Protein AF-A0A6N2YYJ9-F1 (afdb_monomer)

Structure (mmCIF, N/CA/C/O backbone):
data_AF-A0A6N2YYJ9-F1
#
_entry.id   AF-A0A6N2YYJ9-F1
#
loop_
_atom_site.group_PDB
_atom_site.id
_atom_site.type_symbol
_atom_site.label_atom_id
_atom_site.label_alt_id
_atom_site.label_comp_id
_atom_site.label_asym_id
_atom_site.label_entity_id
_atom_site.label_seq_id
_atom_site.pdbx_PDB_ins_code
_atom_site.Cartn_x
_atom_site.Cartn_y
_atom_site.Cartn_z
_atom_site.occupancy
_atom_site.B_iso_or_equiv
_atom_site.auth_seq_id
_atom_site.auth_comp_id
_atom_site.auth_asym_id
_atom_site.auth_atom_id
_atom_site.pdbx_PDB_model_num
ATOM 1 N N . MET A 1 1 ? -1.115 12.536 0.972 1.00 72.94 1 MET A N 1
ATOM 2 C CA . MET A 1 1 ? -1.997 11.443 0.518 1.00 72.94 1 MET A CA 1
ATOM 3 C C . MET A 1 1 ? -1.632 10.239 1.349 1.00 72.94 1 MET A C 1
ATOM 5 O O . MET A 1 1 ? -0.464 9.870 1.342 1.00 72.94 1 MET A O 1
ATOM 9 N N . THR A 1 2 ? -2.580 9.730 2.124 1.00 88.38 2 THR A N 1
ATOM 10 C CA . THR A 1 2 ? -2.391 8.516 2.919 1.00 88.38 2 THR 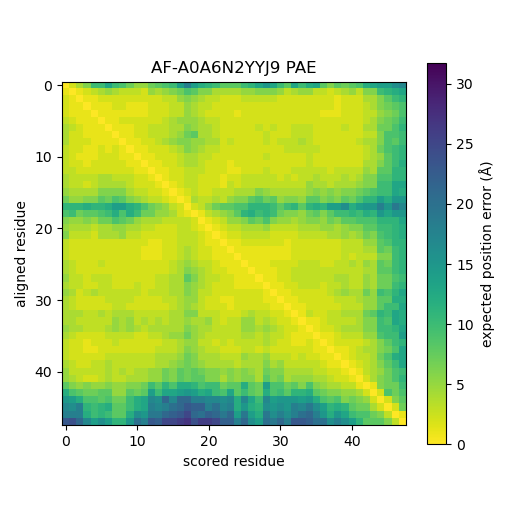A CA 1
ATOM 11 C C . THR A 1 2 ? -2.800 7.327 2.070 1.00 88.38 2 THR A C 1
ATOM 13 O O . THR A 1 2 ? -3.735 7.426 1.278 1.00 88.38 2 THR A O 1
ATOM 16 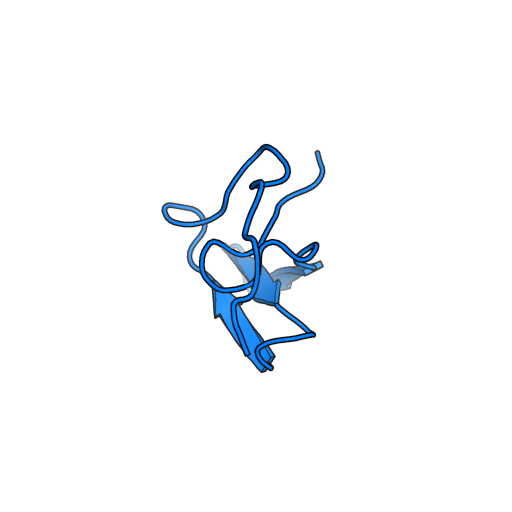N N . TYR A 1 3 ? -2.078 6.225 2.212 1.00 92.88 3 TYR A N 1
ATOM 17 C CA . TYR A 1 3 ? -2.329 5.009 1.463 1.00 92.88 3 TYR A CA 1
ATOM 18 C C . TYR A 1 3 ? -2.512 3.855 2.434 1.00 92.88 3 TYR A C 1
ATOM 20 O O . TYR A 1 3 ? -1.907 3.845 3.507 1.00 92.88 3 TYR A O 1
ATOM 28 N N . TYR A 1 4 ? -3.317 2.879 2.042 1.00 93.69 4 TYR A N 1
ATOM 29 C CA . TYR A 1 4 ? -3.718 1.768 2.889 1.00 93.69 4 TYR A CA 1
ATOM 30 C C . TYR A 1 4 ? -3.421 0.435 2.212 1.00 93.69 4 TYR A C 1
ATOM 32 O O . TYR A 1 4 ? -3.438 0.296 0.984 1.00 93.69 4 TYR A O 1
ATOM 40 N N . CYS A 1 5 ? -3.117 -0.556 3.039 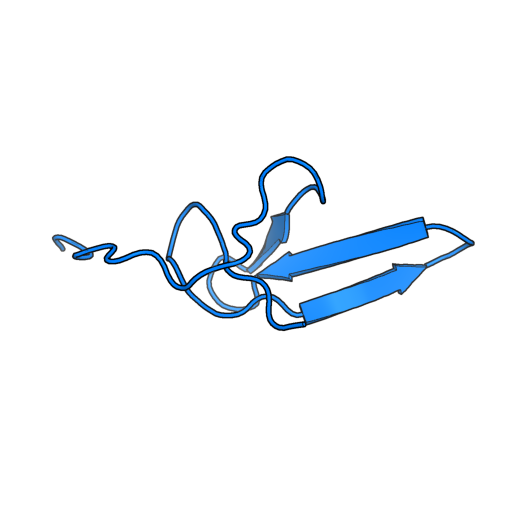1.00 93.19 5 CYS A N 1
ATOM 41 C CA . CYS A 1 5 ? -2.821 -1.905 2.607 1.00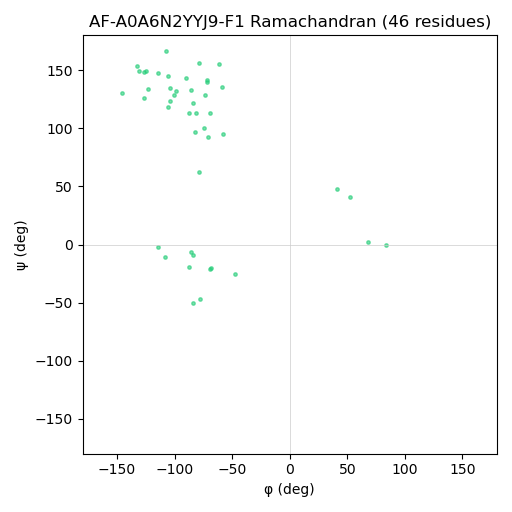 93.19 5 CYS A CA 1
ATOM 42 C C . CYS A 1 5 ? -4.122 -2.586 2.161 1.00 93.19 5 CYS A C 1
ATOM 44 O O . CYS A 1 5 ? -5.075 -2.606 2.940 1.00 93.19 5 CYS A O 1
ATOM 46 N N . PRO A 1 6 ? -4.179 -3.189 0.964 1.00 91.38 6 PRO A N 1
ATOM 47 C CA . PRO A 1 6 ? -5.367 -3.909 0.512 1.00 91.38 6 PRO A CA 1
ATOM 48 C C . PRO A 1 6 ? -5.633 -5.197 1.303 1.00 91.38 6 PRO A C 1
ATOM 50 O O . PRO A 1 6 ? -6.755 -5.684 1.282 1.00 91.38 6 PRO A O 1
ATOM 53 N N . GLU A 1 7 ? -4.624 -5.748 1.992 1.00 90.25 7 GLU A N 1
ATOM 54 C CA . GLU A 1 7 ? -4.780 -6.985 2.769 1.00 90.25 7 GLU A CA 1
ATOM 55 C C . GLU A 1 7 ? -5.343 -6.711 4.172 1.00 90.25 7 GLU A C 1
ATOM 57 O O . GLU A 1 7 ? -6.315 -7.3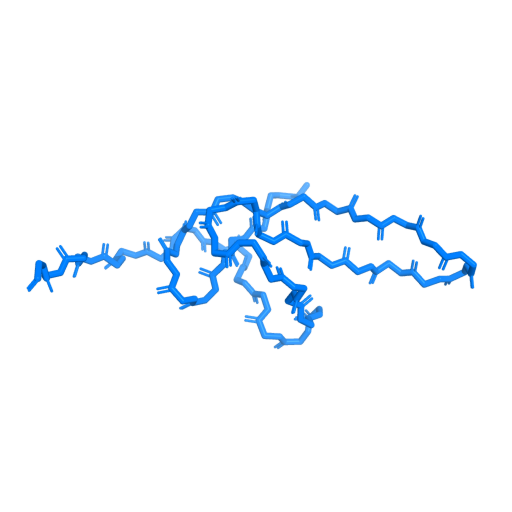32 4.579 1.00 90.25 7 GLU A O 1
ATOM 62 N N . CYS A 1 8 ? -4.752 -5.770 4.916 1.00 91.00 8 CYS A N 1
ATOM 63 C CA . CYS A 1 8 ? -5.094 -5.526 6.326 1.00 91.00 8 CYS A CA 1
ATOM 64 C C . CYS A 1 8 ? -5.724 -4.156 6.600 1.00 91.00 8 CYS A C 1
ATOM 66 O O . CYS A 1 8 ? -5.990 -3.820 7.751 1.00 91.00 8 CYS A O 1
ATOM 68 N N . GLY A 1 9 ? -5.860 -3.307 5.582 1.00 91.19 9 GLY A N 1
ATOM 69 C CA . GLY A 1 9 ? -6.425 -1.964 5.709 1.00 91.19 9 GLY A CA 1
ATOM 70 C C . GLY A 1 9 ? -5.606 -0.948 6.499 1.00 91.19 9 GLY A C 1
ATOM 71 O O . GLY A 1 9 ? -6.046 0.186 6.656 1.00 91.19 9 GLY A O 1
ATOM 72 N N . ASN A 1 10 ? -4.419 -1.314 6.983 1.00 92.12 10 ASN A N 1
ATOM 73 C CA . ASN A 1 10 ? -3.563 -0.400 7.733 1.00 92.12 10 ASN A CA 1
ATOM 74 C C . ASN A 1 10 ? -2.811 0.557 6.809 1.00 92.12 10 ASN A C 1
ATOM 76 O O . ASN A 1 10 ? -2.552 0.241 5.647 1.00 92.12 10 ASN A O 1
ATOM 80 N N . GLU A 1 11 ? -2.415 1.703 7.353 1.00 93.81 11 GLU A N 1
ATOM 81 C CA . GLU A 1 11 ? -1.607 2.690 6.644 1.00 93.81 11 GLU A CA 1
ATOM 82 C C . GLU A 1 11 ? -0.273 2.085 6.181 1.00 93.81 11 GLU A C 1
ATOM 84 O O . GLU A 1 11 ? 0.396 1.346 6.915 1.00 93.81 11 GLU A O 1
ATOM 89 N N . VAL A 1 12 ? 0.100 2.375 4.936 1.00 93.69 12 VAL A N 1
ATOM 90 C CA . VAL A 1 12 ? 1.368 1.940 4.342 1.00 93.69 12 VAL A CA 1
ATOM 91 C C . VAL A 1 12 ? 2.340 3.101 4.247 1.00 93.69 12 VAL A C 1
ATOM 93 O O . VAL A 1 12 ? 1.967 4.245 3.984 1.00 93.69 12 VAL A O 1
ATOM 96 N N . GLU A 1 13 ? 3.614 2.787 4.427 1.00 93.25 13 GLU A N 1
ATOM 97 C CA . GLU A 1 13 ? 4.695 3.750 4.334 1.00 93.25 13 GLU A CA 1
ATOM 98 C C . GLU A 1 13 ? 5.145 3.901 2.881 1.00 93.25 13 GLU A C 1
ATOM 100 O O . GLU A 1 13 ? 5.343 2.916 2.167 1.00 93.25 13 GLU A O 1
ATOM 105 N N . CYS A 1 14 ? 5.297 5.143 2.425 1.00 91.81 14 CYS A N 1
ATOM 106 C CA . CYS A 1 14 ? 5.834 5.432 1.100 1.00 91.81 14 CYS A CA 1
ATOM 107 C C . CYS A 1 14 ? 7.358 5.356 1.157 1.00 91.81 14 CYS A C 1
ATOM 109 O O . CYS A 1 14 ? 7.996 6.212 1.768 1.00 91.81 14 CYS A O 1
ATOM 111 N N . ILE A 1 15 ? 7.941 4.371 0.483 1.00 91.25 15 ILE A N 1
ATOM 112 C CA . ILE A 1 15 ? 9.390 4.217 0.391 1.00 91.25 15 ILE A CA 1
ATOM 113 C C . ILE A 1 15 ? 9.840 4.671 -0.992 1.00 91.25 15 ILE A C 1
ATOM 115 O O . ILE A 1 15 ? 9.383 4.149 -2.006 1.00 91.25 15 ILE A O 1
ATOM 119 N N . GLN A 1 16 ? 10.761 5.625 -1.058 1.00 88.81 16 GLN A N 1
ATOM 120 C CA . GLN A 1 16 ? 11.376 6.033 -2.319 1.00 88.81 16 GLN A CA 1
ATOM 121 C C . GLN A 1 16 ? 12.755 5.389 -2.454 1.00 88.81 16 GLN A C 1
ATOM 123 O O . GLN A 1 16 ? 13.586 5.495 -1.555 1.00 88.81 16 GLN A O 1
ATOM 128 N N . GLY A 1 17 ? 13.013 4.727 -3.581 1.00 83.25 17 GLY A N 1
ATOM 129 C CA . GLY A 1 17 ? 14.288 4.067 -3.854 1.00 83.25 17 GLY A CA 1
ATOM 130 C C . GLY A 1 17 ? 14.651 4.137 -5.332 1.00 83.25 17 GLY A C 1
ATOM 131 O O . GLY A 1 17 ? 13.826 3.820 -6.181 1.00 83.25 17 GLY A O 1
ATOM 132 N N . CYS A 1 18 ? 15.884 4.565 -5.635 1.00 78.88 18 CYS A N 1
ATOM 133 C CA . CYS A 1 18 ? 16.490 4.576 -6.978 1.00 78.88 18 CYS A CA 1
ATOM 134 C C . CYS A 1 18 ? 15.527 5.023 -8.108 1.00 78.88 18 CYS A C 1
ATOM 136 O O . CYS A 1 18 ? 15.378 4.357 -9.127 1.00 78.88 18 CYS A O 1
ATOM 138 N N . GLY A 1 19 ? 14.811 6.135 -7.893 1.00 84.12 19 GLY A N 1
ATOM 139 C CA . GLY A 1 19 ? 13.886 6.719 -8.876 1.00 84.12 19 GLY A CA 1
ATOM 140 C C . GLY A 1 19 ? 12.471 6.125 -8.911 1.00 84.12 19 GLY A C 1
ATOM 141 O O . GLY A 1 19 ? 11.640 6.602 -9.679 1.00 84.12 19 GLY A O 1
ATOM 142 N N . SER A 1 20 ? 12.163 5.132 -8.077 1.00 85.75 20 SER A N 1
ATOM 143 C CA . SER A 1 20 ? 10.825 4.547 -7.942 1.00 85.75 20 SER A CA 1
ATOM 144 C C . SER A 1 20 ? 10.230 4.824 -6.562 1.00 85.75 20 SER A C 1
ATOM 146 O O . SER A 1 20 ? 10.944 4.890 -5.563 1.00 85.75 20 SER A O 1
ATOM 148 N N . THR A 1 21 ? 8.907 4.973 -6.501 1.00 88.38 21 THR A N 1
ATOM 149 C CA . THR A 1 21 ? 8.158 5.053 -5.237 1.00 88.38 21 THR A CA 1
ATOM 150 C C . THR A 1 21 ? 7.422 3.734 -5.027 1.00 88.38 21 THR A C 1
ATOM 152 O O . THR A 1 21 ? 6.604 3.339 -5.857 1.00 88.38 21 THR A O 1
ATOM 155 N N . GLY A 1 22 ? 7.751 3.039 -3.945 1.00 89.88 22 GLY A N 1
ATOM 156 C CA . GLY A 1 22 ? 7.076 1.840 -3.466 1.00 89.88 22 GLY A CA 1
ATOM 157 C C . GLY A 1 22 ? 6.260 2.132 -2.211 1.00 89.88 22 GLY A C 1
ATOM 158 O O . GLY A 1 22 ? 6.419 3.170 -1.571 1.00 89.88 22 GLY A O 1
ATOM 159 N N . TYR A 1 23 ? 5.391 1.196 -1.849 1.00 93.38 23 TYR A N 1
ATOM 160 C CA . TYR A 1 23 ? 4.583 1.280 -0.640 1.00 93.38 23 TYR A CA 1
ATOM 161 C C . TYR A 1 23 ? 4.856 0.049 0.206 1.00 93.38 23 TYR A C 1
ATOM 163 O O . TYR A 1 23 ? 4.880 -1.056 -0.324 1.00 93.38 23 TYR A O 1
ATOM 171 N N . PHE A 1 24 ? 5.081 0.202 1.502 1.00 93.44 24 PHE A N 1
ATOM 172 C CA . PHE A 1 24 ? 5.384 -0.917 2.385 1.00 93.44 24 PHE A CA 1
ATOM 173 C C . PHE A 1 24 ? 4.440 -0.930 3.571 1.00 93.44 24 PHE A C 1
ATOM 175 O O . PHE A 1 24 ? 4.283 0.056 4.288 1.00 93.44 24 PHE A O 1
ATOM 182 N N . CYS A 1 25 ? 3.788 -2.064 3.779 1.00 93.56 25 CYS A N 1
ATOM 183 C CA . CYS A 1 25 ? 2.929 -2.260 4.925 1.00 93.56 25 CYS A CA 1
ATOM 184 C C . CYS A 1 25 ? 3.762 -2.778 6.097 1.00 93.56 25 CYS A C 1
ATOM 186 O O . CYS A 1 25 ? 4.197 -3.926 6.073 1.00 93.56 25 CYS A O 1
ATOM 188 N N . ASN A 1 26 ? 3.911 -1.971 7.148 1.00 92.38 26 ASN A N 1
ATOM 189 C CA . ASN A 1 26 ? 4.588 -2.381 8.383 1.00 92.38 26 ASN A CA 1
ATOM 190 C C . ASN A 1 26 ? 3.799 -3.436 9.182 1.00 92.38 26 ASN A C 1
ATOM 192 O O . ASN A 1 26 ? 4.380 -4.173 9.968 1.00 92.38 26 ASN A O 1
ATOM 196 N N . LYS A 1 27 ? 2.478 -3.555 8.974 1.00 92.56 27 LYS A N 1
ATOM 197 C CA . LYS A 1 27 ? 1.657 -4.587 9.633 1.00 92.56 27 LYS A CA 1
ATOM 198 C C . LYS A 1 27 ? 1.801 -5.964 8.999 1.00 92.56 27 LYS A C 1
ATOM 200 O O . LYS A 1 27 ? 1.990 -6.944 9.706 1.00 92.56 27 LYS A O 1
ATOM 205 N N . CYS A 1 28 ? 1.719 -6.033 7.673 1.00 91.50 28 CYS A N 1
ATOM 206 C CA . CYS A 1 28 ? 1.917 -7.278 6.927 1.00 91.50 28 CYS A CA 1
ATOM 207 C C . CYS A 1 28 ? 3.398 -7.565 6.645 1.00 91.50 28 CYS A C 1
ATOM 209 O O 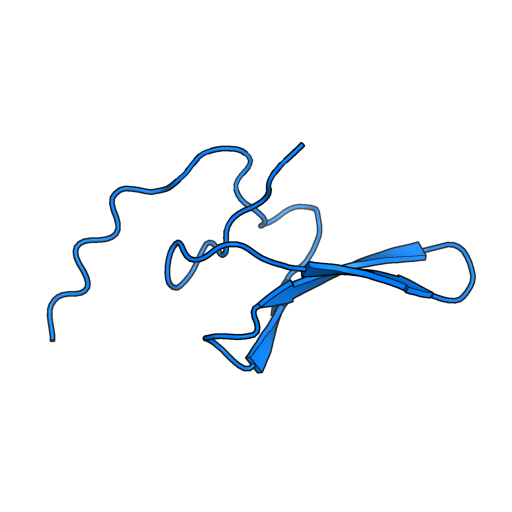. CYS A 1 28 ? 3.721 -8.632 6.132 1.00 91.50 28 CYS A O 1
ATOM 211 N N . ASN A 1 29 ? 4.279 -6.601 6.928 1.00 93.00 29 ASN A N 1
ATOM 212 C CA . ASN A 1 29 ? 5.706 -6.626 6.627 1.00 93.00 29 ASN A CA 1
ATOM 213 C C . ASN A 1 29 ? 6.005 -6.955 5.150 1.00 93.00 29 ASN A C 1
ATOM 215 O O . ASN A 1 29 ? 6.916 -7.720 4.829 1.00 93.00 29 ASN A O 1
ATOM 219 N N . LYS A 1 30 ? 5.200 -6.384 4.245 1.00 92.38 30 LYS A N 1
ATOM 220 C CA . LYS A 1 30 ? 5.221 -6.654 2.799 1.00 92.38 30 LYS A CA 1
ATOM 221 C C . LYS A 1 30 ? 5.248 -5.369 1.986 1.00 92.38 30 LYS A C 1
ATOM 223 O O . LYS A 1 30 ? 4.643 -4.363 2.356 1.00 92.38 30 LYS A O 1
ATOM 228 N N . LEU A 1 31 ? 5.875 -5.453 0.816 1.00 92.12 31 LEU A N 1
ATOM 229 C CA . LEU A 1 31 ? 5.868 -4.392 -0.182 1.00 92.12 31 LEU A CA 1
ATOM 230 C C . LEU A 1 31 ? 4.601 -4.495 -1.042 1.00 92.12 31 LEU A C 1
ATOM 232 O O . LEU A 1 31 ? 4.335 -5.520 -1.668 1.00 92.12 31 LEU A O 1
ATOM 236 N N . ILE A 1 32 ? 3.816 -3.427 -1.053 1.00 92.25 32 ILE A N 1
ATOM 237 C CA . ILE A 1 32 ? 2.581 -3.267 -1.808 1.00 92.25 32 ILE A CA 1
ATOM 238 C C . ILE A 1 32 ? 2.885 -2.472 -3.080 1.00 92.25 32 ILE A C 1
ATOM 240 O O . ILE A 1 32 ? 3.546 -1.432 -3.064 1.00 92.25 32 ILE A O 1
ATOM 244 N N . SER A 1 33 ? 2.395 -2.964 -4.214 1.00 88.75 33 SER A N 1
ATOM 245 C CA . SER A 1 33 ? 2.505 -2.237 -5.478 1.00 88.75 33 SER A CA 1
ATOM 246 C C . SER A 1 33 ? 1.577 -1.031 -5.497 1.00 88.75 33 SER A C 1
ATOM 248 O O . SER A 1 33 ? 0.413 -1.161 -5.134 1.00 88.75 33 SER A O 1
ATOM 250 N N . SER A 1 34 ? 2.051 0.088 -6.051 1.00 87.94 34 SER A N 1
ATOM 251 C CA . SER A 1 34 ? 1.305 1.347 -6.260 1.00 87.94 3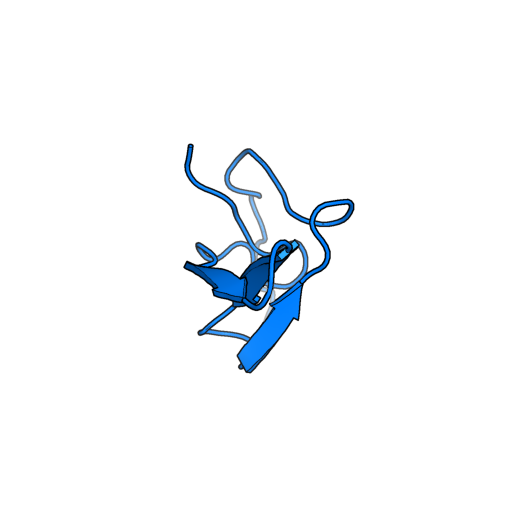4 SER A CA 1
ATOM 252 C C . SER A 1 34 ? -0.077 1.186 -6.898 1.00 87.94 34 SER A C 1
ATOM 254 O O . SER A 1 34 ? -0.952 2.022 -6.726 1.00 87.94 34 SER A O 1
ATOM 256 N N . LYS A 1 35 ? -0.265 0.101 -7.644 1.00 88.69 35 LYS A N 1
ATOM 257 C CA . LYS A 1 35 ? -1.473 -0.231 -8.398 1.00 88.69 35 LYS A CA 1
ATOM 258 C C . LYS A 1 35 ? -2.515 -1.005 -7.583 1.00 88.69 35 LYS A C 1
ATOM 260 O O . LYS A 1 35 ? -3.666 -1.068 -7.991 1.00 88.69 35 LYS A O 1
ATOM 265 N N . ALA A 1 36 ? -2.091 -1.618 -6.479 1.00 90.56 36 ALA A N 1
ATOM 266 C CA . ALA A 1 36 ? -2.928 -2.393 -5.566 1.00 90.56 36 ALA A CA 1
ATOM 267 C C . ALA A 1 36 ? -3.158 -1.679 -4.225 1.00 90.56 36 ALA A C 1
ATOM 269 O O . ALA A 1 36 ? -3.972 -2.139 -3.431 1.00 90.56 36 ALA A O 1
ATOM 270 N N . ILE A 1 37 ? -2.434 -0.587 -3.948 1.00 91.56 37 ILE A N 1
ATOM 271 C CA . ILE A 1 37 ? -2.675 0.219 -2.749 1.00 91.56 37 ILE A CA 1
ATOM 272 C C . ILE A 1 37 ? -4.090 0.791 -2.777 1.00 91.56 37 ILE A C 1
ATOM 274 O O . ILE A 1 37 ? -4.656 1.031 -3.845 1.00 91.56 37 ILE A O 1
ATOM 278 N N . LEU A 1 38 ? -4.620 1.086 -1.597 1.00 93.25 38 LEU A N 1
ATOM 279 C CA . LEU A 1 38 ? -5.892 1.777 -1.448 1.00 93.25 38 LEU A CA 1
ATOM 280 C C . LEU A 1 38 ? -5.656 3.237 -1.063 1.00 93.25 38 LEU A C 1
ATOM 282 O O . LEU A 1 38 ? -4.836 3.541 -0.201 1.00 93.25 38 LEU A O 1
ATOM 286 N N . THR A 1 39 ? -6.368 4.155 -1.708 1.00 92.38 39 THR A N 1
ATOM 287 C CA . THR A 1 39 ? -6.317 5.599 -1.411 1.00 92.38 39 THR A CA 1
ATOM 288 C C . THR A 1 39 ? -7.265 6.022 -0.291 1.00 92.38 39 THR A C 1
ATOM 290 O O . THR A 1 39 ? -7.233 7.167 0.148 1.00 92.38 39 THR A O 1
ATOM 293 N N . GLU A 1 40 ? -8.103 5.101 0.174 1.00 90.75 40 GLU A N 1
ATOM 294 C CA . GLU A 1 40 ? -9.066 5.280 1.256 1.00 90.75 40 GLU A CA 1
ATOM 295 C C . GLU A 1 40 ? -8.968 4.106 2.232 1.00 90.75 40 GLU A C 1
ATOM 297 O O . GLU A 1 40 ? -8.538 3.015 1.851 1.00 90.75 40 GLU A O 1
ATOM 302 N N . ALA A 1 41 ? -9.334 4.335 3.494 1.00 87.31 41 ALA A N 1
ATOM 303 C CA . ALA A 1 41 ? -9.277 3.311 4.527 1.00 87.31 41 ALA A CA 1
ATOM 304 C C . ALA A 1 41 ? -10.346 2.238 4.254 1.00 87.31 41 ALA A C 1
ATOM 306 O O . ALA A 1 41 ? -11.541 2.540 4.351 1.00 87.31 41 ALA A O 1
ATOM 307 N N . PRO A 1 42 ? -9.970 0.989 3.926 1.00 83.62 42 PRO A N 1
ATOM 308 C CA . PRO A 1 42 ? -10.961 -0.057 3.735 1.00 83.62 42 PRO A CA 1
ATOM 309 C C . PRO A 1 42 ? -11.564 -0.463 5.082 1.00 83.62 42 PRO A C 1
ATOM 311 O O . PRO A 1 42 ? -10.868 -0.593 6.090 1.00 83.62 42 PRO A O 1
ATOM 314 N N . ASN A 1 43 ? -12.868 -0.733 5.101 1.00 78.31 43 ASN A N 1
ATOM 315 C CA . ASN A 1 43 ? -13.544 -1.312 6.261 1.00 78.31 43 ASN A CA 1
ATOM 316 C C . ASN A 1 43 ? -13.277 -2.829 6.319 1.00 78.31 43 ASN A C 1
ATOM 318 O O . ASN A 1 43 ? -14.192 -3.637 6.169 1.00 78.31 43 ASN A O 1
ATOM 322 N N . ILE A 1 44 ? -12.008 -3.226 6.466 1.00 71.56 44 ILE A N 1
ATOM 323 C CA . ILE A 1 44 ? -11.648 -4.633 6.661 1.00 71.56 44 ILE A CA 1
ATOM 324 C C . ILE A 1 44 ? -12.038 -4.984 8.097 1.00 71.56 44 ILE A C 1
ATOM 326 O O . ILE A 1 44 ? -11.346 -4.638 9.053 1.00 71.56 44 ILE A O 1
ATOM 330 N N . LYS A 1 45 ? -13.190 -5.637 8.257 1.00 60.97 45 LYS A N 1
ATOM 331 C CA . LYS A 1 45 ? -13.481 -6.398 9.469 1.00 60.97 45 LYS A CA 1
ATOM 332 C C . LYS A 1 45 ? -12.578 -7.623 9.423 1.00 60.97 45 LYS A C 1
ATOM 334 O O . LYS A 1 45 ? -12.924 -8.602 8.771 1.00 60.97 45 LYS A O 1
ATOM 339 N N . ASP A 1 46 ? -11.403 -7.509 10.030 1.00 56.84 46 ASP A N 1
ATOM 340 C CA . ASP A 1 46 ? -10.530 -8.643 10.322 1.00 56.84 46 ASP A CA 1
ATOM 341 C C . ASP A 1 46 ? -11.340 -9.617 11.189 1.00 56.84 46 ASP A C 1
ATOM 343 O O . ASP A 1 46 ? -11.566 -9.397 12.379 1.00 56.84 46 ASP A O 1
ATOM 347 N N . ASN A 1 47 ? -11.952 -10.596 10.530 1.00 57.16 47 ASN A N 1
ATOM 348 C CA . ASN A 1 47 ? -12.580 -11.729 11.178 1.00 57.16 47 ASN A CA 1
ATOM 349 C C . ASN A 1 47 ? -11.451 -12.719 11.458 1.00 57.16 47 ASN A C 1
ATOM 351 O O . ASN A 1 47 ? -11.045 -13.422 10.533 1.00 57.16 47 ASN A O 1
ATOM 355 N N . GLU A 1 48 ? -10.968 -12.641 12.700 1.00 53.47 48 GLU A N 1
ATOM 356 C CA . GLU A 1 48 ? -10.154 -13.594 13.477 1.00 53.47 48 GLU A CA 1
ATOM 357 C C . GLU A 1 48 ? -9.836 -14.949 12.820 1.00 53.47 48 GLU A C 1
ATOM 359 O O . GLU A 1 48 ? -10.779 -15.666 12.403 1.00 53.47 48 GLU A O 1
#

Mean predicted aligned error: 4.99 Å

pLDDT: mean 86.66, std 10.26, range [53.47, 93.81]

Sequence (48 aa):
MTYYCPECGNEVECIQGCGSTGYFCNKCNKLISSKAILTEAPNIKDNE

Foldseek 3Di:
DWKADLPAQHTWDWDDDDNDTWTADPVVRDIDHPVRIHPDRDPPPPPD

Nearest PDB structures (foldseek):
  8ity-assembly1_I  TM=5.367E-01  e=1.795E-01  Homo sapiens
  7fjj-assembly1_I  TM=5.896E-01  e=4.370E-01  Homo sapiens
  7aea-assembly1_I  TM=5.923E-01  e=6.005E-01  Homo sapiens
  8iuh-assembly1_I  TM=5.358E-01  e=6.005E-01  Homo sapiens

Radius of gyration: 10.77 Å; Cα contacts (8 Å, |Δi|>4): 85; chains: 1; bounding box: 30×25×22 Å

Organism: NCBI:txid1559

Secondary st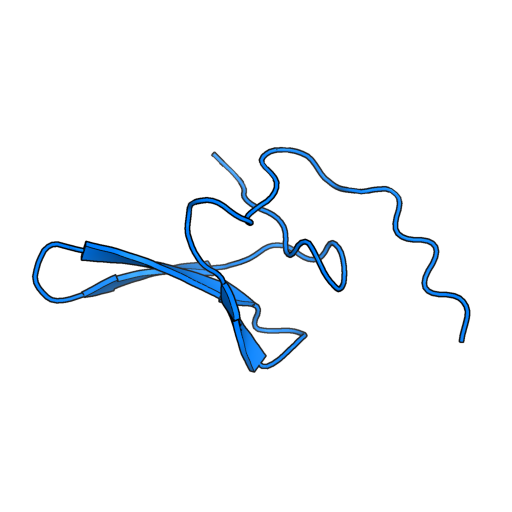ructure (DSSP, 8-state):
---B-TTT--B-EEEEETTEEEEEETTTTEEEPTTT-BSS--------

Solvent-accessible surface area (backbone atoms only — not comparable to full-atom values): 3066 Å² total; per-residue (Å²): 135,69,37,13,32,73,88,75,31,45,71,35,46,80,44,76,54,98,93,42,76,43,31,32,25,79,86,79,70,41,80,44,55,79,88,59,50,29,78,56,79,54,90,66,77,80,77,128

InterPro domains:
  IPR010807 YfgJ-like [PF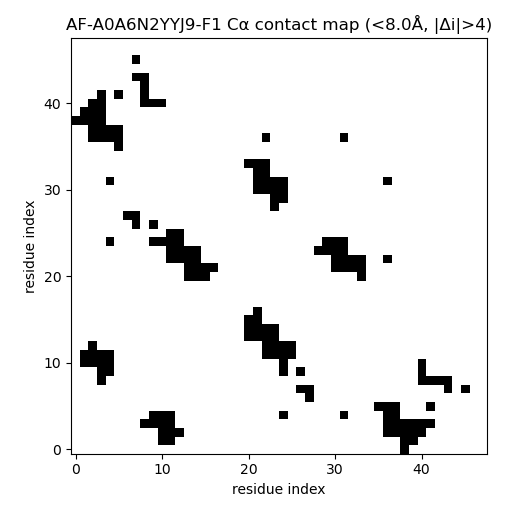07191] (2-38)
  IPR029037 DUF1407/YfgJ-like superfamily [G3DSA:2.10.290.10] (1-41)